Protein AF-A0A8T0RZ15-F1 (afdb_monomer_lite)

Sequence (82 aa):
MCIGGIFLSVLHRSKSGSNQKKKFHSRKKEQYRIRLQEKQKLRFHYGLTEHQLLRYVHIAGKAKRSTGQVLLQLLEMRLETL

Structure (mmCIF, N/CA/C/O backbone):
data_AF-A0A8T0RZ15-F1
#
_entry.id   AF-A0A8T0RZ15-F1
#
loop_
_atom_site.group_PDB
_atom_site.id
_atom_site.type_symbol
_atom_site.label_atom_id
_atom_site.label_alt_id
_atom_site.label_comp_id
_atom_site.label_asym_id
_atom_site.label_entity_id
_atom_site.label_seq_id
_atom_site.pdbx_PDB_ins_code
_atom_site.Cartn_x
_atom_site.Cartn_y
_atom_site.Cartn_z
_atom_site.occupancy
_atom_site.B_iso_or_equiv
_atom_site.auth_seq_id
_atom_site.auth_comp_id
_atom_site.auth_asym_id
_atom_site.auth_atom_id
_atom_site.pdbx_PDB_model_num
ATOM 1 N N . MET A 1 1 ? 15.476 -10.300 -0.821 1.00 36.75 1 MET A N 1
ATOM 2 C CA . MET A 1 1 ? 14.942 -9.333 0.165 1.00 36.75 1 MET A CA 1
ATOM 3 C C . MET A 1 1 ? 13.488 -9.699 0.405 1.00 36.75 1 MET A C 1
ATOM 5 O O . MET A 1 1 ? 12.625 -9.300 -0.355 1.00 36.75 1 MET A O 1
ATOM 9 N N . CYS A 1 2 ? 13.241 -10.599 1.355 1.00 36.44 2 CYS A N 1
ATOM 10 C CA . CYS A 1 2 ? 11.980 -11.333 1.434 1.00 36.44 2 CYS A CA 1
ATOM 11 C C . CYS A 1 2 ? 10.940 -10.552 2.247 1.00 36.44 2 CYS A C 1
ATOM 13 O O . CYS A 1 2 ? 11.270 -10.117 3.349 1.00 36.44 2 CYS A O 1
ATOM 15 N N . ILE A 1 3 ? 9.722 -10.418 1.706 1.00 48.38 3 ILE A N 1
ATOM 16 C CA . ILE A 1 3 ? 8.357 -10.320 2.284 1.00 48.38 3 ILE A CA 1
ATOM 17 C C . ILE A 1 3 ? 8.207 -9.904 3.774 1.00 48.38 3 ILE A C 1
ATOM 19 O O . ILE A 1 3 ? 7.331 -9.110 4.119 1.00 48.38 3 ILE A O 1
ATOM 23 N N . GLY A 1 4 ? 9.047 -10.395 4.687 1.00 40.78 4 GLY A N 1
ATOM 24 C CA . GLY A 1 4 ? 8.974 -10.176 6.134 1.00 40.78 4 GLY A CA 1
ATOM 25 C C . GLY A 1 4 ? 9.183 -8.734 6.619 1.00 40.78 4 GLY A C 1
ATOM 26 O O . GLY A 1 4 ? 8.592 -8.359 7.628 1.00 40.78 4 GLY A O 1
ATOM 27 N N . GLY A 1 5 ? 9.960 -7.895 5.923 1.00 47.16 5 GLY A N 1
ATOM 28 C CA . GLY A 1 5 ? 10.273 -6.534 6.403 1.00 47.16 5 GLY A CA 1
ATOM 29 C C . GLY A 1 5 ? 9.131 -5.520 6.238 1.00 47.16 5 GLY A C 1
ATOM 30 O O . GLY A 1 5 ? 8.875 -4.684 7.112 1.00 47.16 5 GLY A O 1
ATOM 31 N N . ILE A 1 6 ? 8.401 -5.615 5.125 1.00 52.50 6 ILE A N 1
ATOM 32 C CA . ILE A 1 6 ? 7.329 -4.669 4.783 1.00 52.50 6 ILE A CA 1
ATOM 33 C C . ILE A 1 6 ? 5.998 -5.127 5.392 1.00 52.50 6 ILE A C 1
ATOM 35 O O . ILE A 1 6 ? 5.244 -4.299 5.907 1.00 52.50 6 ILE A O 1
ATOM 39 N N . PHE A 1 7 ? 5.760 -6.444 5.456 1.00 47.19 7 PHE A N 1
ATOM 40 C CA . PHE A 1 7 ? 4.593 -7.024 6.128 1.00 47.19 7 PHE A CA 1
ATOM 41 C C . PHE A 1 7 ? 4.542 -6.651 7.618 1.00 47.19 7 PHE A C 1
ATOM 43 O O . PHE A 1 7 ? 3.475 -6.339 8.144 1.00 47.19 7 PHE A O 1
ATOM 50 N N . LEU A 1 8 ? 5.698 -6.584 8.293 1.00 47.28 8 LEU A N 1
ATOM 51 C CA . LEU A 1 8 ? 5.771 -6.181 9.698 1.00 47.28 8 LEU A CA 1
ATOM 52 C C . LEU A 1 8 ? 5.536 -4.673 9.894 1.00 47.28 8 LEU A C 1
ATOM 54 O O . LEU A 1 8 ? 4.859 -4.282 10.839 1.00 47.28 8 LEU A O 1
ATOM 58 N N . SER A 1 9 ? 6.027 -3.823 8.988 1.00 49.97 9 SER A N 1
ATOM 59 C CA . SER A 1 9 ? 5.896 -2.357 9.101 1.00 49.97 9 SER A CA 1
ATOM 60 C C . SER A 1 9 ? 4.499 -1.832 8.738 1.00 49.97 9 SER A C 1
ATOM 62 O O . SER A 1 9 ? 4.064 -0.783 9.243 1.00 49.97 9 SER A O 1
ATOM 64 N N . VAL A 1 10 ? 3.798 -2.563 7.865 1.00 53.38 10 VAL A N 1
ATOM 65 C CA . VAL A 1 10 ? 2.393 -2.323 7.513 1.00 53.38 10 VAL A CA 1
ATOM 66 C C . VAL A 1 10 ? 1.475 -2.880 8.606 1.00 53.38 10 VAL A C 1
ATOM 68 O O . VAL A 1 10 ? 0.624 -2.140 9.086 1.00 53.38 10 VAL A O 1
ATOM 71 N N . LEU A 1 11 ? 1.709 -4.105 9.102 1.00 48.88 11 LEU A N 1
ATOM 72 C CA . LEU A 1 11 ? 0.770 -4.783 10.007 1.00 48.88 11 LEU A CA 1
ATOM 73 C C . LEU A 1 11 ? 1.036 -4.608 11.520 1.00 48.88 11 LEU A C 1
ATOM 75 O O . LEU A 1 11 ? 0.138 -4.875 12.317 1.00 48.88 11 LEU A O 1
ATOM 79 N N . HIS A 1 12 ? 2.205 -4.135 11.970 1.00 44.28 12 HIS A N 1
ATOM 80 C CA . HIS A 1 12 ? 2.465 -3.940 13.405 1.00 44.28 12 HIS A CA 1
ATOM 81 C C . HIS A 1 12 ? 2.525 -2.473 13.826 1.00 44.28 12 HIS A C 1
ATOM 83 O O . 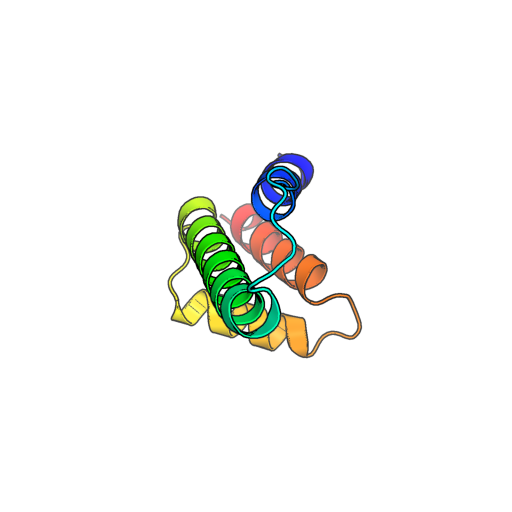HIS A 1 12 ? 3.563 -1.817 13.786 1.00 44.28 12 HIS A O 1
ATOM 89 N N . ARG A 1 13 ? 1.414 -2.010 14.407 1.00 44.62 13 ARG A N 1
ATOM 90 C CA . ARG A 1 13 ? 1.469 -1.259 15.668 1.00 44.62 13 ARG A CA 1
ATOM 91 C C . ARG A 1 13 ? 0.182 -1.482 16.455 1.00 44.62 13 ARG A C 1
ATOM 93 O O . ARG A 1 13 ? -0.766 -0.711 16.358 1.00 44.62 13 ARG A O 1
ATOM 100 N N . SER A 1 14 ? 0.160 -2.558 17.237 1.00 48.38 14 SER A N 1
ATOM 101 C CA . SER A 1 14 ? -0.867 -2.781 18.251 1.00 48.38 14 SER A CA 1
ATOM 102 C C . SER A 1 14 ? -0.321 -2.427 19.635 1.00 48.38 14 SER A C 1
ATOM 104 O O . SER A 1 14 ? 0.784 -2.832 19.984 1.00 48.38 14 SER A O 1
ATOM 106 N N . LYS A 1 15 ? -1.175 -1.731 20.398 1.00 48.62 15 LYS A N 1
ATOM 107 C CA . LYS A 1 15 ? -1.156 -1.415 21.842 1.00 48.62 15 LYS A CA 1
ATOM 108 C C . LYS A 1 15 ? -0.443 -0.139 22.312 1.00 48.62 15 LYS A C 1
ATOM 110 O O . LYS A 1 15 ? 0.775 -0.060 22.347 1.00 48.62 15 LYS A O 1
ATOM 115 N N . SER A 1 16 ? -1.223 0.808 22.846 1.00 36.69 16 SER A N 1
ATOM 116 C CA . SER A 1 16 ? -1.511 0.918 24.295 1.00 36.69 16 SER A CA 1
ATOM 117 C C . SER A 1 16 ? -2.389 2.153 24.583 1.00 36.69 16 SER A C 1
ATOM 119 O O . SER A 1 16 ? -2.223 3.172 23.920 1.00 36.69 16 SER A O 1
ATOM 121 N N . GLY A 1 17 ? -3.309 2.084 25.558 1.00 38.47 17 GLY A N 1
ATOM 122 C CA . GLY A 1 17 ? -3.977 3.281 26.102 1.00 38.47 17 GLY A CA 1
ATOM 123 C C . GLY A 1 17 ? -5.471 3.146 26.403 1.00 38.47 17 GLY A C 1
ATOM 124 O O . GLY A 1 17 ? -6.333 3.543 25.625 1.00 38.47 17 GLY A O 1
ATOM 125 N N . SER A 1 18 ? -5.783 2.596 27.570 1.00 50.66 18 SER A N 1
ATOM 126 C CA . SER A 1 18 ? -7.095 2.560 28.215 1.00 50.66 18 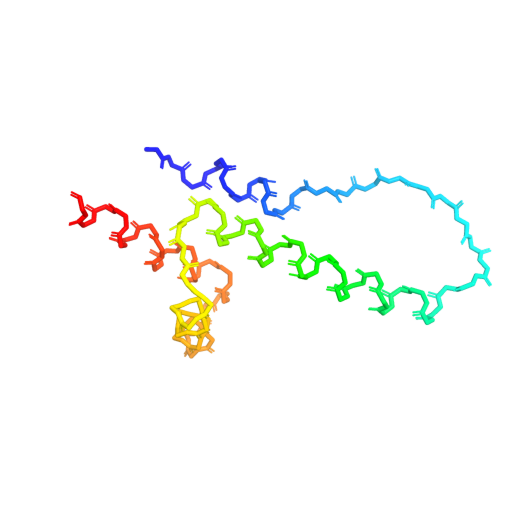SER A CA 1
ATOM 127 C C . SER A 1 18 ? -7.779 3.932 28.319 1.00 50.66 18 SER A C 1
ATOM 129 O O . SER A 1 18 ? -7.290 4.816 29.011 1.00 50.66 18 SER A O 1
ATOM 131 N N . ASN A 1 19 ? -8.977 4.078 27.741 1.00 47.19 19 ASN A N 1
ATOM 132 C CA . ASN A 1 19 ? -10.052 4.870 28.352 1.00 47.19 19 ASN A CA 1
ATOM 133 C C . ASN A 1 19 ? -11.425 4.466 27.788 1.00 47.19 19 ASN A C 1
ATOM 135 O O . ASN A 1 19 ? -11.854 4.843 26.694 1.00 47.19 19 ASN A O 1
ATOM 139 N N . GLN A 1 20 ? -12.098 3.574 28.514 1.00 55.03 20 GLN A N 1
ATOM 140 C CA . GLN A 1 20 ? -13.480 3.176 28.270 1.00 55.03 20 GLN A CA 1
ATOM 141 C C . GLN A 1 20 ? -14.398 4.332 28.685 1.00 55.03 20 GLN A C 1
ATOM 143 O O . GLN A 1 20 ? -14.645 4.427 29.874 1.00 55.03 20 GLN A O 1
ATOM 148 N N . LYS A 1 21 ? -14.855 5.209 27.766 1.00 48.31 21 LYS A N 1
ATOM 149 C CA . LYS A 1 21 ? -16.129 5.973 27.920 1.00 48.31 21 LYS A CA 1
ATOM 150 C C . LYS A 1 21 ? -16.567 6.891 26.751 1.00 48.31 21 LYS A C 1
ATOM 152 O O . LYS A 1 21 ? -17.702 7.337 26.769 1.00 48.31 21 LYS A O 1
ATOM 157 N N . LYS A 1 22 ? -15.776 7.118 25.683 1.00 51.41 22 LYS A N 1
ATOM 158 C CA . LYS A 1 22 ? -16.186 7.944 24.498 1.00 51.41 22 LYS A CA 1
ATOM 159 C C . LYS A 1 22 ? -16.168 7.192 23.145 1.00 51.41 22 LYS A C 1
ATOM 161 O O . LYS A 1 22 ? -15.770 7.725 22.110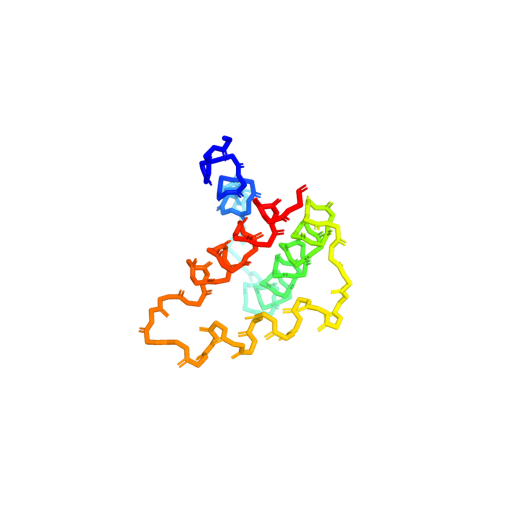 1.00 51.41 22 LYS A O 1
ATOM 166 N N . LYS A 1 23 ? -16.482 5.891 23.149 1.00 55.62 23 LYS A N 1
ATOM 167 C CA . LYS A 1 23 ? -15.815 4.920 22.258 1.00 55.62 23 LYS A CA 1
ATOM 168 C C . LYS A 1 23 ? -16.341 4.730 20.824 1.00 55.62 23 LYS A C 1
ATOM 170 O O . LYS A 1 23 ? -15.549 4.283 20.009 1.00 55.62 23 LYS A O 1
ATOM 175 N N . PHE A 1 24 ? -17.576 5.051 20.437 1.00 55.84 24 PHE A N 1
ATOM 176 C CA . PHE A 1 24 ? -18.067 4.612 19.108 1.00 55.84 24 PHE A CA 1
ATOM 177 C C . PHE A 1 24 ? -17.719 5.544 17.933 1.00 55.84 24 PHE A C 1
ATOM 179 O O . PHE A 1 24 ? -17.233 5.069 16.905 1.00 55.84 24 PHE A O 1
ATOM 186 N N . HIS A 1 25 ? -17.877 6.864 18.071 1.00 56.12 25 HIS A N 1
ATOM 187 C CA . HIS A 1 25 ? -17.503 7.799 16.997 1.00 56.12 25 HIS A CA 1
ATOM 188 C C . HIS A 1 25 ? -15.991 8.014 16.870 1.00 56.12 25 HIS A C 1
ATOM 190 O O . HIS A 1 25 ? -15.486 8.157 15.756 1.00 56.12 25 HIS A O 1
ATOM 196 N N . SER A 1 26 ? -15.252 7.967 17.981 1.00 60.47 26 SER A N 1
ATOM 197 C CA . SER A 1 26 ? -13.792 8.107 17.949 1.00 60.47 26 SER A CA 1
ATOM 198 C C . SER A 1 26 ? -13.114 6.909 17.278 1.00 60.47 26 SER A C 1
ATOM 200 O O . SER A 1 26 ? -12.181 7.097 16.504 1.00 60.47 26 SER A O 1
ATOM 202 N N . ARG A 1 27 ? -13.637 5.687 17.474 1.00 61.31 27 ARG A N 1
ATOM 203 C CA . ARG A 1 27 ? -13.104 4.465 16.846 1.00 61.31 27 ARG A CA 1
ATOM 204 C C . ARG A 1 27 ? -13.201 4.479 15.320 1.00 61.31 27 ARG A C 1
ATOM 206 O O . ARG A 1 27 ? -12.262 4.054 14.661 1.00 61.31 27 ARG A O 1
ATOM 213 N N . LYS A 1 28 ? -14.300 4.979 14.736 1.00 61.94 28 LYS A N 1
ATOM 214 C CA . LYS A 1 28 ? -14.427 5.092 13.266 1.00 61.94 28 LYS A CA 1
ATOM 215 C C . LYS A 1 28 ? -13.430 6.105 12.686 1.00 61.94 28 LYS A C 1
ATOM 217 O O . LYS A 1 28 ? -12.801 5.823 11.669 1.00 61.94 28 LYS A O 1
ATOM 222 N N . LYS A 1 29 ? -13.241 7.253 13.355 1.00 65.94 29 LYS A N 1
ATOM 223 C CA . LYS A 1 29 ? -12.223 8.252 12.971 1.00 65.94 29 LYS A CA 1
ATOM 224 C C . LYS A 1 29 ? -10.804 7.682 13.072 1.00 65.94 29 LYS A C 1
ATOM 226 O O . LYS A 1 29 ? -9.976 7.934 12.201 1.00 65.94 29 LYS A O 1
ATOM 231 N N . GLU A 1 30 ? -10.544 6.883 14.101 1.00 74.44 30 GLU A N 1
ATOM 232 C CA . GLU A 1 30 ? -9.268 6.201 14.312 1.00 74.44 30 GLU A CA 1
ATOM 233 C C . GLU A 1 30 ? -9.000 5.141 13.233 1.00 74.44 30 GLU A C 1
ATOM 235 O O . GLU A 1 30 ? -7.926 5.144 12.640 1.00 74.44 30 GLU A O 1
ATOM 240 N N . GLN A 1 31 ? -9.996 4.326 12.868 1.00 75.75 31 GLN A N 1
ATOM 241 C CA . GLN A 1 31 ? -9.871 3.352 11.775 1.00 75.75 31 GLN A CA 1
ATOM 242 C C . GLN A 1 31 ? -9.540 4.008 10.431 1.00 75.75 31 GLN A C 1
ATOM 244 O O . GLN A 1 31 ? -8.672 3.521 9.709 1.00 75.75 31 GLN A O 1
ATOM 249 N N . TYR A 1 32 ? -10.202 5.117 10.088 1.00 80.50 32 TYR A N 1
ATOM 250 C CA . TYR A 1 32 ? -9.889 5.851 8.860 1.00 80.50 32 TYR A CA 1
ATOM 251 C C . TYR A 1 32 ? -8.459 6.404 8.881 1.00 80.50 32 TYR A C 1
ATOM 253 O O . TYR A 1 32 ? -7.725 6.244 7.907 1.00 80.50 32 TYR A O 1
ATOM 261 N N . ARG A 1 33 ? -8.033 7.001 10.005 1.00 82.50 33 ARG A N 1
ATOM 262 C CA . ARG A 1 33 ? -6.656 7.491 10.172 1.00 82.50 33 ARG A CA 1
ATOM 263 C C . ARG A 1 33 ? -5.624 6.377 10.019 1.00 82.50 33 ARG A C 1
ATOM 265 O O . ARG A 1 33 ? -4.627 6.595 9.341 1.00 82.50 33 ARG A O 1
ATOM 272 N N . ILE A 1 34 ? -5.870 5.204 10.601 1.00 83.12 34 ILE A N 1
ATOM 273 C CA . ILE A 1 34 ? -4.970 4.047 10.502 1.00 83.12 34 ILE A CA 1
ATOM 274 C C . ILE A 1 34 ? -4.845 3.592 9.043 1.00 83.12 34 ILE A C 1
ATOM 276 O O . ILE A 1 34 ? -3.735 3.526 8.524 1.00 83.12 34 ILE A O 1
ATOM 280 N N . ARG A 1 35 ? -5.972 3.392 8.344 1.00 82.19 35 ARG A N 1
ATOM 281 C CA . ARG A 1 35 ? -5.975 3.011 6.918 1.00 82.19 35 ARG A CA 1
ATOM 282 C C . ARG A 1 35 ? -5.244 4.033 6.053 1.00 82.19 35 ARG A C 1
ATOM 284 O O . ARG A 1 35 ? -4.512 3.670 5.137 1.00 82.19 35 ARG A O 1
ATOM 291 N N . LEU A 1 36 ? -5.435 5.320 6.343 1.00 85.25 36 LEU A N 1
ATOM 292 C CA . LEU A 1 36 ? -4.735 6.392 5.650 1.00 85.25 36 LEU A CA 1
ATOM 293 C C . LEU A 1 36 ? -3.224 6.319 5.906 1.00 85.25 36 LEU A C 1
ATOM 295 O O . LEU A 1 36 ? -2.456 6.427 4.957 1.00 85.25 36 LEU A O 1
ATOM 299 N N . GLN A 1 37 ? -2.791 6.097 7.149 1.00 85.38 37 GLN A N 1
ATOM 300 C CA . GLN A 1 37 ? -1.373 5.940 7.486 1.00 85.38 37 GLN A CA 1
ATOM 301 C C . GLN A 1 37 ? -0.746 4.728 6.791 1.00 85.38 37 GLN A C 1
ATOM 303 O O . GLN A 1 37 ? 0.340 4.858 6.233 1.00 85.38 37 GLN A O 1
ATOM 308 N N . GLU A 1 38 ? -1.422 3.577 6.767 1.00 84.44 38 GLU A N 1
ATOM 309 C CA . GLU A 1 38 ? -0.961 2.399 6.019 1.00 84.44 38 GLU A CA 1
ATOM 310 C C . GLU A 1 38 ? -0.858 2.684 4.517 1.00 84.44 38 GLU A C 1
ATOM 312 O O . GLU A 1 38 ? 0.163 2.373 3.903 1.00 84.44 38 GLU A O 1
ATOM 317 N N . LYS A 1 39 ? -1.860 3.362 3.935 1.00 84.69 39 LYS A N 1
ATOM 318 C CA . LYS A 1 39 ? -1.827 3.795 2.529 1.00 84.69 39 LYS A CA 1
ATOM 319 C C . LYS A 1 39 ? -0.608 4.677 2.244 1.00 84.69 39 LYS A C 1
ATOM 321 O O . LYS A 1 39 ? 0.057 4.487 1.229 1.00 84.69 39 LYS A O 1
ATOM 326 N N . GLN A 1 40 ? -0.303 5.631 3.126 1.00 86.75 40 GLN A N 1
ATOM 327 C CA . GLN A 1 40 ? 0.847 6.523 2.944 1.00 86.75 40 GLN A CA 1
ATOM 328 C C . GLN A 1 40 ? 2.184 5.794 3.103 1.00 86.75 40 GLN A C 1
ATOM 330 O O . GLN A 1 40 ? 3.086 6.012 2.299 1.00 86.75 40 GLN A O 1
ATOM 335 N N . LYS A 1 41 ? 2.300 4.878 4.072 1.00 84.88 41 LYS A N 1
ATOM 336 C CA . LYS A 1 41 ? 3.485 4.021 4.219 1.00 84.88 41 LYS A CA 1
ATOM 337 C C . LYS A 1 41 ? 3.742 3.204 2.953 1.00 84.88 41 LYS A C 1
ATOM 339 O O . LYS A 1 41 ? 4.861 3.204 2.456 1.00 84.88 41 LYS A O 1
ATOM 344 N N . LEU A 1 42 ? 2.711 2.559 2.403 1.00 81.75 42 LEU A N 1
ATOM 345 C CA . LEU A 1 42 ? 2.819 1.785 1.161 1.00 81.75 42 LEU A CA 1
ATOM 346 C C . LEU A 1 42 ? 3.327 2.640 -0.006 1.00 81.75 42 LEU A C 1
ATOM 348 O O . LEU A 1 42 ? 4.224 2.219 -0.730 1.00 81.75 42 LEU A O 1
ATOM 352 N N . ARG A 1 43 ? 2.801 3.860 -0.167 1.00 84.38 43 ARG A N 1
ATOM 353 C CA . ARG A 1 43 ? 3.268 4.784 -1.212 1.00 84.38 43 ARG A CA 1
ATOM 354 C C . ARG A 1 43 ? 4.730 5.172 -1.037 1.00 84.38 43 ARG A C 1
ATOM 356 O O . ARG A 1 43 ? 5.455 5.188 -2.023 1.00 84.38 43 ARG A O 1
ATOM 363 N N . PHE A 1 44 ? 5.147 5.465 0.195 1.00 84.44 44 PHE A N 1
ATOM 364 C CA . PHE A 1 44 ? 6.524 5.847 0.498 1.00 84.44 44 PHE A CA 1
ATOM 365 C C . PHE A 1 44 ? 7.506 4.687 0.285 1.00 84.44 44 PHE A C 1
ATOM 367 O O . PHE A 1 44 ? 8.544 4.878 -0.333 1.00 84.44 44 PHE A O 1
ATOM 374 N N . HIS A 1 45 ? 7.162 3.478 0.739 1.00 82.69 45 HIS A N 1
ATOM 375 C CA . HIS A 1 45 ? 8.044 2.312 0.636 1.00 82.69 45 HIS A CA 1
ATOM 376 C C . HIS A 1 45 ? 8.202 1.788 -0.793 1.00 82.69 45 HIS A C 1
ATOM 378 O O . HIS A 1 45 ? 9.302 1.405 -1.172 1.00 82.69 45 HIS A O 1
ATOM 384 N N . TYR A 1 46 ? 7.123 1.767 -1.579 1.00 80.81 46 TYR A N 1
ATOM 385 C CA . TYR A 1 46 ? 7.143 1.219 -2.940 1.00 80.81 46 TYR A CA 1
ATOM 386 C C . TYR A 1 46 ? 7.257 2.296 -4.033 1.00 80.81 46 TYR A C 1
ATOM 388 O O . TYR A 1 46 ? 7.219 1.967 -5.216 1.00 80.81 46 TYR A O 1
ATOM 396 N N . GLY A 1 47 ? 7.345 3.581 -3.669 1.00 85.75 47 GLY A N 1
ATOM 397 C CA . GLY A 1 47 ? 7.463 4.689 -4.627 1.00 85.75 47 GLY A CA 1
ATOM 398 C C . GLY A 1 47 ? 6.270 4.831 -5.584 1.00 85.75 47 GLY A C 1
ATOM 399 O O . GLY A 1 47 ? 6.431 5.273 -6.719 1.00 85.75 47 GLY A O 1
ATOM 400 N N . LEU A 1 48 ? 5.068 4.424 -5.163 1.00 85.56 48 LEU A N 1
ATOM 401 C CA . LEU A 1 48 ? 3.890 4.336 -6.036 1.00 85.56 48 LEU A CA 1
ATOM 402 C C . LEU A 1 48 ? 3.070 5.630 -6.056 1.00 85.56 48 LEU A C 1
ATOM 404 O O . LEU A 1 48 ? 2.797 6.249 -5.018 1.00 85.56 48 LEU A O 1
ATOM 408 N N . THR A 1 49 ? 2.551 5.977 -7.235 1.00 89.25 49 THR A N 1
ATOM 409 C CA . THR A 1 49 ? 1.522 7.018 -7.352 1.00 89.25 49 THR A CA 1
ATOM 410 C C . THR A 1 49 ? 0.162 6.504 -6.880 1.00 89.25 49 THR A C 1
ATOM 412 O O . THR A 1 49 ? -0.115 5.301 -6.858 1.00 89.25 49 THR A O 1
ATOM 415 N N . GLU A 1 50 ? -0.731 7.422 -6.506 1.00 86.56 50 GLU A N 1
ATOM 416 C CA . GLU A 1 50 ? -2.051 7.051 -5.985 1.00 86.56 50 GLU A CA 1
ATOM 417 C C . GLU A 1 50 ? -2.891 6.290 -7.028 1.00 86.56 50 GLU A C 1
ATOM 419 O O . GLU A 1 50 ? -3.548 5.303 -6.703 1.00 86.56 50 GLU A O 1
ATOM 424 N N . HIS A 1 51 ? -2.770 6.668 -8.304 1.00 89.12 51 HIS A N 1
ATOM 425 C CA . HIS A 1 51 ? -3.421 5.992 -9.429 1.00 89.12 51 HIS A CA 1
ATOM 426 C C . HIS A 1 51 ? -2.913 4.557 -9.631 1.00 89.12 51 HIS A C 1
ATOM 428 O O . HIS A 1 51 ? -3.700 3.652 -9.916 1.00 89.12 51 HIS A O 1
ATOM 434 N N . GLN A 1 52 ? -1.604 4.333 -9.481 1.00 88.00 52 GLN A N 1
ATOM 435 C CA . GLN A 1 52 ? -1.011 2.999 -9.587 1.00 88.00 52 GLN A CA 1
ATOM 436 C C . GLN A 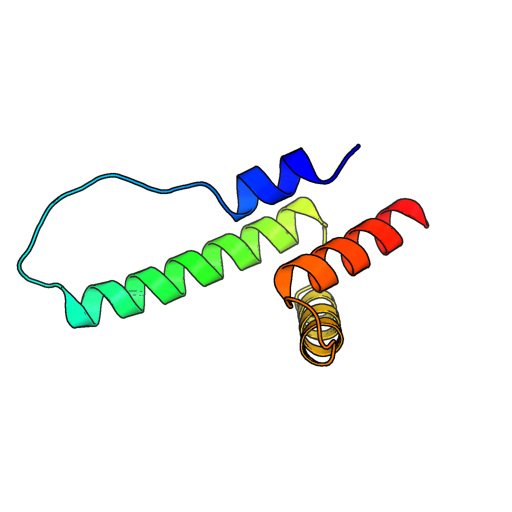1 52 ? -1.491 2.102 -8.446 1.00 88.00 52 GLN A C 1
ATOM 438 O O . GLN A 1 52 ? -1.935 0.984 -8.698 1.00 88.00 52 GLN A O 1
ATOM 443 N N . LEU A 1 53 ? -1.476 2.609 -7.210 1.00 86.50 53 LEU A N 1
ATOM 444 C CA . LEU A 1 53 ? -1.945 1.862 -6.045 1.00 86.50 53 LEU A CA 1
ATOM 445 C C . LEU A 1 53 ? -3.417 1.448 -6.188 1.00 86.50 53 LEU A C 1
ATOM 447 O O . LEU A 1 53 ? -3.748 0.289 -5.950 1.00 86.50 53 LEU A O 1
ATOM 451 N N . LEU A 1 54 ? -4.289 2.358 -6.638 1.00 88.75 54 LEU A N 1
ATOM 452 C CA . LEU A 1 54 ? -5.704 2.051 -6.884 1.00 88.75 54 LEU A CA 1
ATOM 453 C C . LEU A 1 54 ? -5.885 0.932 -7.916 1.00 88.75 54 LEU A C 1
ATOM 455 O O . LEU A 1 54 ? -6.710 0.039 -7.719 1.00 88.75 54 LEU A O 1
ATOM 459 N N . ARG A 1 55 ? -5.085 0.937 -8.988 1.00 89.44 55 ARG A N 1
ATOM 460 C CA . ARG A 1 55 ? -5.114 -0.121 -10.004 1.00 89.44 55 ARG A CA 1
ATOM 461 C C . ARG A 1 55 ? -4.743 -1.481 -9.409 1.00 89.44 55 ARG A C 1
ATOM 463 O O . ARG A 1 55 ? -5.456 -2.449 -9.662 1.00 89.44 55 ARG A O 1
ATOM 470 N N . TYR A 1 56 ? -3.686 -1.560 -8.598 1.00 87.62 56 TYR A N 1
ATOM 471 C CA . TYR A 1 56 ? -3.289 -2.824 -7.965 1.00 87.62 56 TYR A CA 1
ATOM 472 C C . TYR A 1 56 ? -4.308 -3.314 -6.944 1.00 87.62 56 TYR A C 1
ATOM 474 O O . TYR A 1 56 ? -4.602 -4.503 -6.918 1.00 87.62 56 TYR A O 1
ATOM 482 N N . VAL A 1 57 ? -4.895 -2.416 -6.149 1.00 86.81 57 VAL A N 1
ATOM 483 C CA . VAL A 1 57 ? -5.961 -2.773 -5.202 1.00 86.81 57 VAL A CA 1
ATOM 484 C C . VAL A 1 57 ? -7.181 -3.321 -5.942 1.00 86.81 57 VAL A C 1
ATOM 486 O O . VAL A 1 57 ? -7.748 -4.321 -5.515 1.00 86.81 57 VAL A O 1
ATOM 489 N N . HIS A 1 58 ? -7.560 -2.724 -7.075 1.00 89.56 58 HIS A N 1
ATOM 490 C CA . HIS A 1 58 ? -8.668 -3.217 -7.898 1.00 89.56 58 HIS A CA 1
ATOM 491 C C . HIS A 1 58 ? -8.387 -4.602 -8.488 1.00 89.56 58 HIS A C 1
ATOM 493 O O . HIS A 1 58 ? -9.252 -5.474 -8.465 1.00 89.56 58 HIS A O 1
ATOM 499 N N . ILE A 1 59 ? -7.168 -4.829 -8.986 1.00 88.44 59 ILE A N 1
ATOM 500 C CA . ILE A 1 59 ? -6.743 -6.136 -9.510 1.00 88.44 59 ILE A CA 1
ATOM 501 C C . ILE A 1 59 ? -6.712 -7.180 -8.384 1.00 88.44 59 ILE A C 1
ATOM 503 O O . ILE A 1 59 ? -7.266 -8.267 -8.538 1.00 88.44 59 ILE A O 1
ATOM 507 N N . ALA A 1 60 ? -6.136 -6.836 -7.231 1.00 87.69 60 ALA A N 1
ATOM 508 C CA . ALA A 1 60 ? -6.071 -7.708 -6.063 1.00 87.69 60 ALA A CA 1
ATOM 509 C C . ALA A 1 60 ? -7.458 -8.003 -5.471 1.00 87.69 60 ALA A C 1
ATOM 511 O O . ALA A 1 60 ? -7.688 -9.099 -4.969 1.00 87.69 60 ALA A O 1
ATOM 512 N N . GLY A 1 61 ? -8.397 -7.056 -5.551 1.00 86.06 61 GLY A N 1
ATOM 513 C CA . GLY A 1 61 ? -9.778 -7.224 -5.094 1.00 86.06 61 GLY A CA 1
ATOM 514 C C . GLY A 1 61 ? -10.601 -8.176 -5.964 1.00 86.06 61 GLY A C 1
ATOM 515 O O . GLY A 1 61 ? -11.562 -8.765 -5.482 1.00 86.06 61 GLY A O 1
ATOM 516 N N . LYS A 1 62 ? -10.209 -8.369 -7.228 1.00 88.25 62 LYS A N 1
ATOM 517 C CA . LYS A 1 62 ? -10.816 -9.366 -8.125 1.00 88.25 62 LYS A CA 1
ATOM 518 C C . LYS A 1 62 ? -10.282 -10.781 -7.901 1.00 88.25 62 LYS A C 1
ATOM 520 O O . LYS A 1 62 ? -10.868 -11.739 -8.403 1.00 88.25 62 LYS A O 1
ATOM 525 N N . ALA A 1 63 ? -9.167 -10.931 -7.190 1.00 84.38 63 ALA A N 1
ATOM 526 C CA . ALA A 1 63 ? -8.586 -12.235 -6.915 1.00 84.38 63 ALA A CA 1
ATOM 527 C C . ALA A 1 63 ? -9.359 -12.962 -5.802 1.00 84.38 63 ALA A C 1
ATOM 529 O O . ALA A 1 63 ? -9.815 -12.352 -4.842 1.00 84.38 63 ALA A O 1
ATOM 530 N N . LYS A 1 64 ? -9.452 -14.296 -5.892 1.00 75.25 64 LYS A N 1
ATOM 531 C CA . LYS A 1 64 ? -10.095 -15.142 -4.862 1.00 75.25 64 LYS A CA 1
ATOM 532 C C . LYS A 1 64 ? -9.323 -15.204 -3.531 1.00 75.25 64 LYS A C 1
ATOM 534 O O . LYS A 1 64 ? -9.851 -15.714 -2.549 1.00 75.25 64 LYS A O 1
ATOM 539 N N . ARG A 1 65 ? -8.061 -14.762 -3.506 1.00 80.88 65 ARG A N 1
ATOM 540 C CA . ARG A 1 65 ? -7.182 -14.786 -2.322 1.00 80.88 65 ARG A CA 1
ATOM 541 C C . ARG A 1 65 ? -7.313 -13.494 -1.513 1.00 80.88 65 ARG A C 1
ATOM 543 O O . ARG A 1 65 ? -7.963 -12.547 -1.942 1.00 80.88 65 ARG A O 1
ATOM 550 N N . SER A 1 66 ? -6.677 -13.442 -0.342 1.00 84.00 66 SER A N 1
ATOM 551 C CA . SER A 1 66 ? -6.698 -12.230 0.479 1.00 84.00 66 SER A CA 1
ATOM 552 C C . SER A 1 66 ? -6.104 -11.039 -0.290 1.00 84.00 66 SER A C 1
ATOM 554 O O . SER A 1 66 ? -4.994 -11.103 -0.825 1.00 84.00 66 SER A O 1
ATOM 556 N N . THR A 1 67 ? -6.855 -9.936 -0.356 1.00 82.69 67 THR A N 1
ATOM 557 C CA . THR A 1 67 ? -6.488 -8.750 -1.146 1.00 82.69 67 THR A CA 1
ATOM 558 C C . THR A 1 67 ? -5.124 -8.189 -0.740 1.00 82.69 67 THR A C 1
ATOM 560 O O . THR A 1 67 ? -4.374 -7.731 -1.595 1.00 82.69 67 THR A O 1
ATOM 563 N N . GLY A 1 68 ? -4.768 -8.275 0.548 1.00 79.94 68 GLY A N 1
ATOM 564 C CA . GLY A 1 68 ? -3.470 -7.828 1.060 1.00 79.94 68 GLY A CA 1
ATOM 565 C C . GLY A 1 68 ? -2.294 -8.668 0.556 1.00 79.94 68 GLY A C 1
ATOM 566 O O . GLY A 1 68 ? -1.294 -8.103 0.123 1.00 79.94 68 GLY A O 1
ATOM 567 N N . GLN A 1 69 ? -2.419 -10.002 0.548 1.00 81.50 69 GLN A N 1
ATOM 568 C CA . GLN A 1 69 ? -1.355 -10.881 0.044 1.00 81.50 69 GLN A CA 1
ATOM 569 C C . GLN A 1 69 ? -1.173 -10.730 -1.466 1.00 81.50 69 GLN A C 1
ATOM 571 O O . GLN A 1 69 ? -0.047 -10.646 -1.943 1.00 81.50 69 GLN A O 1
ATOM 576 N N . VAL A 1 70 ? -2.276 -10.651 -2.217 1.00 84.50 70 VAL A N 1
ATOM 577 C CA . VAL A 1 70 ? -2.215 -10.487 -3.677 1.00 84.50 70 VAL A CA 1
ATOM 578 C C . VAL A 1 70 ? -1.641 -9.124 -4.051 1.00 84.50 70 VAL A C 1
ATOM 580 O O . VAL A 1 70 ? -0.829 -9.042 -4.965 1.00 84.50 70 VAL A O 1
ATOM 583 N N . LEU A 1 71 ? -2.017 -8.060 -3.332 1.00 85.62 71 LEU A N 1
ATOM 584 C CA . LEU A 1 71 ? -1.448 -6.731 -3.540 1.00 85.62 71 LEU A CA 1
ATOM 585 C C . LEU A 1 71 ? 0.071 -6.744 -3.343 1.00 85.62 71 LEU A C 1
ATOM 587 O O . LEU A 1 71 ? 0.786 -6.249 -4.205 1.00 85.62 71 LEU A O 1
ATOM 591 N N . LEU A 1 72 ? 0.559 -7.327 -2.246 1.00 83.94 72 LEU A N 1
ATOM 592 C CA . LEU A 1 72 ? 1.995 -7.417 -1.973 1.00 83.94 72 LEU A CA 1
ATOM 593 C C . LEU A 1 72 ? 2.727 -8.210 -3.054 1.00 83.94 72 LEU A C 1
ATOM 595 O O . LEU A 1 72 ? 3.716 -7.721 -3.584 1.00 83.94 72 LEU A O 1
ATOM 599 N N . GLN A 1 73 ? 2.183 -9.358 -3.457 1.00 84.06 73 GLN A N 1
ATOM 600 C CA . GLN A 1 73 ? 2.769 -10.177 -4.515 1.00 84.06 73 GLN A CA 1
ATOM 601 C C . GLN A 1 73 ? 2.872 -9.409 -5.846 1.00 84.06 73 GLN A C 1
ATOM 603 O O . GLN A 1 73 ? 3.894 -9.471 -6.522 1.00 84.06 73 GLN A O 1
ATOM 608 N N . LEU A 1 74 ? 1.843 -8.635 -6.216 1.00 84.06 74 LEU A N 1
ATOM 609 C CA . LEU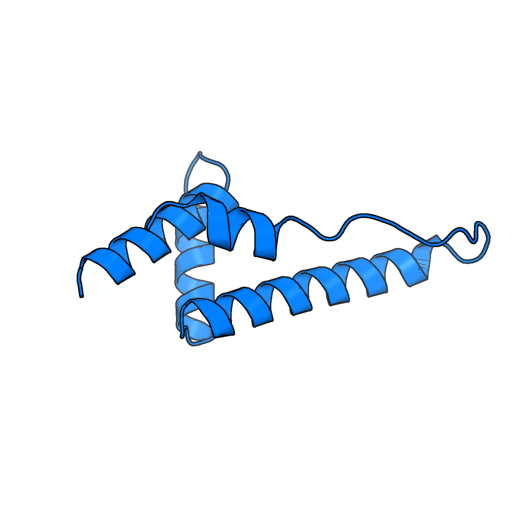 A 1 74 ? 1.868 -7.795 -7.422 1.00 84.06 74 LEU A CA 1
ATOM 610 C C . LEU A 1 74 ? 2.927 -6.685 -7.348 1.00 84.06 74 LEU A C 1
ATOM 612 O O . LEU A 1 74 ? 3.504 -6.314 -8.371 1.00 84.06 74 LEU A O 1
ATOM 616 N N . LEU A 1 75 ? 3.163 -6.138 -6.154 1.00 83.12 75 LEU A N 1
ATOM 617 C CA . LEU A 1 75 ? 4.172 -5.104 -5.932 1.00 83.12 75 LEU A CA 1
ATOM 618 C C . LEU A 1 75 ? 5.595 -5.672 -5.936 1.00 83.12 75 LEU A C 1
ATOM 620 O O . LEU A 1 75 ? 6.483 -5.041 -6.502 1.00 83.12 75 LEU A O 1
ATOM 624 N N . GLU A 1 76 ? 5.803 -6.858 -5.363 1.00 82.88 76 GLU A N 1
ATOM 625 C CA . GLU A 1 76 ? 7.094 -7.560 -5.371 1.00 82.88 76 GLU A CA 1
ATOM 626 C C . GLU A 1 76 ? 7.504 -7.955 -6.788 1.00 82.88 76 GLU A C 1
ATOM 628 O O . GLU A 1 76 ? 8.596 -7.600 -7.220 1.00 82.88 76 GLU A O 1
ATOM 633 N N . MET A 1 77 ? 6.585 -8.539 -7.566 1.00 79.19 77 MET A N 1
ATOM 634 C CA . MET A 1 77 ? 6.852 -8.885 -8.965 1.00 79.19 77 MET A CA 1
ATOM 635 C C . MET A 1 77 ? 7.270 -7.670 -9.803 1.00 79.19 77 MET A C 1
ATOM 637 O O . MET A 1 77 ? 8.147 -7.781 -10.655 1.00 79.19 77 MET A O 1
ATOM 641 N N . ARG A 1 78 ? 6.674 -6.490 -9.572 1.00 78.06 78 ARG A N 1
ATOM 642 C CA . ARG A 1 78 ? 7.084 -5.265 -10.277 1.00 78.06 78 ARG A CA 1
ATOM 643 C C . ARG A 1 78 ? 8.467 -4.771 -9.892 1.00 78.06 78 ARG A C 1
ATOM 645 O O . ARG A 1 78 ? 9.120 -4.181 -10.746 1.00 78.06 78 ARG A O 1
ATOM 652 N N . LEU A 1 79 ? 8.854 -4.943 -8.631 1.00 69.00 79 LEU A N 1
ATOM 653 C CA . LEU A 1 79 ? 10.172 -4.550 -8.151 1.00 69.00 79 LEU A CA 1
ATOM 654 C C . LEU A 1 79 ? 11.247 -5.490 -8.707 1.00 69.00 79 LEU A C 1
ATOM 656 O O . LEU A 1 79 ? 12.280 -5.013 -9.140 1.00 69.00 79 LEU A O 1
ATOM 660 N N . GLU A 1 80 ? 10.980 -6.798 -8.746 1.00 59.47 80 GLU A N 1
ATOM 661 C CA . GLU A 1 80 ? 11.917 -7.808 -9.268 1.00 59.47 80 GLU A CA 1
ATOM 662 C C . GLU A 1 80 ? 12.096 -7.760 -10.795 1.00 59.47 80 GLU A C 1
ATOM 664 O O . GLU A 1 80 ? 13.031 -8.355 -11.320 1.00 59.47 80 GLU A O 1
ATOM 669 N N . THR A 1 81 ? 11.203 -7.077 -11.520 1.00 58.41 81 THR A N 1
ATOM 670 C CA . THR A 1 81 ? 11.309 -6.914 -12.984 1.00 58.41 81 THR A CA 1
ATOM 671 C C . THR A 1 81 ? 12.194 -5.717 -13.388 1.00 58.41 81 THR A C 1
ATOM 673 O O . THR A 1 81 ? 12.471 -5.548 -14.574 1.00 58.41 81 THR A O 1
ATOM 676 N N . LEU A 1 82 ? 12.610 -4.870 -12.435 1.00 52.81 82 LEU A N 1
ATOM 677 C CA . LEU A 1 82 ? 13.550 -3.755 -12.633 1.00 52.81 82 LEU A CA 1
ATOM 678 C C . LEU A 1 82 ? 14.956 -4.157 -12.184 1.00 52.81 82 LEU A C 1
ATOM 680 O O . LEU A 1 82 ? 15.906 -3.763 -12.893 1.00 52.81 82 LEU A O 1
#

pLDDT: mean 70.74, std 17.3, range [36.44, 89.56]

Organism: Panicum virgatum (NCBI:txid38727)

InterPro domains:
  IPR001912 Small ribosomal subunit protein uS4, N-terminal [PF00163] (25-76)
  IPR001912 Small ribosomal subunit protein uS4, N-terminal [SM01390] (14-76)

Foldseek 3Di:
DDPPPLCCVLPDDDDDDDDPDPPDPVVVVVVVVSVVVSVVSVCVVLVDDPVRLVVLLVVLVPDPDDSVVSSVVVSVVVVVVD

Secondary structure (DSSP, 8-state):
--THHHHHHHH--------TTSHHHHHHHHHHHHHHHHHHHHHHHHT--HHHHHHHHHHHH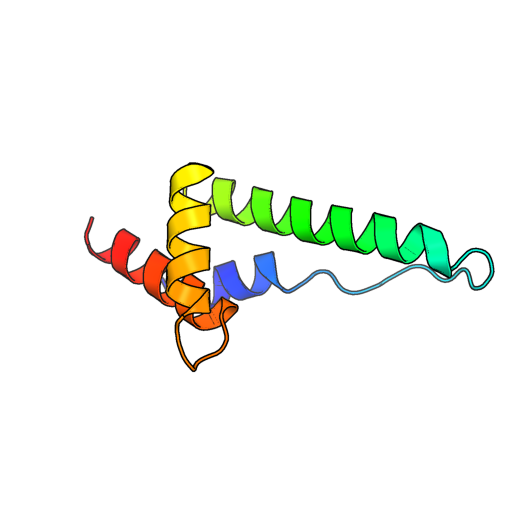TSSS-HHHHHHHHHHHHHHT-

Radius of gyration: 15.27 Å; chains: 1; bounding box: 33×23×41 Å